Protein 1L3K (pdb70)

CATH classification: 3.30.70.330 (+1 more: 3.30.70.330)

B-factor: mean 21.98, std 14.13, range [9.03, 133.21]

Solvent-accessible surface area: 9346 Å² total; per-residue (Å²): 208,74,85,96,75,58,11,48,0,59,0,5,43,5,19,130,138,0,50,55,122,33,0,77,76,29,0,78,118,63,18,84,9,81,75,10,53,6,53,80,45,116,130,91,148,157,7,120,8,50,0,57,0,4,0,28,52,36,138,33,0,40,38,0,1,112,31,66,113,4,131,1,60,61,141,94,9,87,4,46,21,20,132,122,98,20,100,68,0,22,0,0,32,0,134,88,106,0,56,78,102,52,0,82,81,58,0,88,143,30,24,135,16,103,77,27,77,38,43,67,58,224,76,77,48,133,50,138,12,35,0,40,0,30,0,51,33,20,3,4,0,14,38,0,36,47,88,180,158,6,85,3,56,72,32,118,12,88,24,130,89,9,203

InterPro domains:
  IPR000504 RNA recognition motif domain [PF00076] (16-82)
  IPR000504 RNA recognition motif domain [PF00076] (107-166)
  IPR000504 RNA recognition motif domain [PS50102] (14-97)
  IPR000504 RNA recognition motif domain [PS50102] (105-184)
  IPR000504 RNA recognition motif domain [SM00360] (15-87)
  IPR000504 RNA recognition motif domain [SM00360] (106-178)
  IPR012677 Nucleotide-binding alpha-beta plait domain superfamily [G3DSA:3.30.70.330] (1-91)
  IPR012677 Nucleotide-binding alpha-beta plait domain superfamily [G3DSA:3.30.70.330] (100-180)
  IPR021662 Heterogeneous nuclear ribonucleoprotein A1/A2, C-terminal [PF11627] (307-344)
  IPR034516 hnRNP A1/3, RNA recognition motif 2 [cd12582] (105-184)
  IPR034845 hnRNP A1, RNA recognition motif 1 [cd12761] (12-92)
  IPR035979 RNA-binding domain superfamily [SSF54928] (10-114)
  IPR035979 RNA-binding domain superfamily [SSF54928] (100-212)

Structure (mmCIF, N/CA/C/O backbone):
data_1L3K
#
_entry.id   1L3K
#
_cell.length_a   37.710
_cell.length_b   43.450
_cell.length_c   55.060
_cell.angle_alpha   90.00
_cell.angle_beta   93.70
_cell.angle_gamma   90.00
#
_symmetry.space_group_name_H-M   'P 1 21 1'
#
loop_
_entity.id
_entity.type
_entity.pdbx_description
1 polymer 'HETEROGENEOUS NUCLEAR RIBONUCLEOPROTEIN A1'
2 water water
#
loop_
_atom_site.group_PDB
_atom_site.id
_atom_site.type_symbol
_atom_site.label_atom_id
_atom_site.label_alt_id
_atom_site.label_comp_id
_atom_site.label_asym_id
_atom_site.label_entity_id
_atom_site.label_seq_id
_atom_site.pdbx_PDB_ins_code
_atom_site.Cartn_x
_atom_site.Cartn_y
_atom_site.Cartn_z
_atom_site.occupancy
_atom_site.B_iso_or_equiv
_atom_site.auth_seq_id
_atom_site.auth_comp_id
_atom_site.auth_asym_id
_atom_site.auth_atom_id
_atom_site.pdbx_PDB_model_num
ATOM 1 N N . LYS A 1 8 ? -1.889 -4.138 -7.837 1.00 67.74 8 LYS A N 1
ATOM 2 C CA . LYS A 1 8 ? -3.044 -3.660 -7.089 1.00 37.90 8 LYS A CA 1
ATOM 3 C C . LYS A 1 8 ? -3.196 -4.430 -5.786 1.00 31.79 8 LYS A C 1
ATOM 4 O O . LYS A 1 8 ? -3.187 -5.655 -5.710 1.00 33.23 8 LYS A O 1
ATOM 10 N N . GLU A 1 9 ? -3.334 -3.662 -4.706 1.00 22.98 9 GLU A N 1
ATOM 11 C CA . GLU A 1 9 ? -3.567 -4.320 -3.422 1.00 17.02 9 GLU A CA 1
ATOM 12 C C . GLU A 1 9 ? -4.824 -5.174 -3.493 1.00 16.08 9 GLU A C 1
ATOM 13 O O . GLU A 1 9 ? -5.769 -4.784 -4.164 1.00 16.45 9 GLU A O 1
ATOM 19 N N . PRO A 1 10 ? -4.838 -6.321 -2.834 1.00 15.72 10 PRO A N 1
ATOM 20 C CA . PRO A 1 10 ? -6.049 -7.141 -2.764 1.00 15.58 10 PRO A CA 1
ATOM 21 C C . PRO A 1 10 ? -7.250 -6.304 -2.345 1.00 14.27 10 PRO A C 1
ATOM 22 O O . PRO A 1 10 ? -7.212 -5.495 -1.428 1.00 13.71 10 PRO A O 1
ATOM 26 N N . GLU A 1 11 ? -8.349 -6.499 -3.046 1.00 15.06 11 GLU A N 1
ATOM 27 C CA . GLU A 1 11 ? -9.562 -5.747 -2.776 1.00 14.21 11 GLU A CA 1
ATOM 28 C C . GLU A 1 11 ? -10.035 -5.819 -1.337 1.00 12.12 11 GLU A C 1
ATOM 29 O O . GLU A 1 11 ? -10.545 -4.830 -0.818 1.00 12.50 11 GLU A O 1
ATOM 35 N N . GLN A 1 12 ? -9.881 -6.975 -0.688 1.00 12.34 12 GLN A N 1
ATOM 36 C CA . GLN A 1 12 ? -10.326 -7.035 0.708 1.00 13.52 12 GLN A CA 1
ATOM 37 C C . GLN A 1 12 ? -9.694 -6.032 1.619 1.00 12.08 12 GLN A C 1
ATOM 38 O O . GLN A 1 12 ? -10.291 -5.596 2.611 1.00 15.67 12 GLN A O 1
ATOM 44 N N . LEU A 1 13 ? -8.453 -5.693 1.251 1.00 11.15 13 LEU A N 1
ATOM 45 C CA . LEU A 1 13 ? -7.686 -4.767 2.056 1.00 10.75 13 LEU A CA 1
ATOM 46 C C . LEU A 1 13 ? -8.043 -3.331 1.725 1.00 10.57 13 LEU A C 1
ATOM 47 O O . LEU A 1 13 ? -7.530 -2.419 2.365 1.00 11.59 13 LEU A O 1
ATOM 52 N N . ARG A 1 14 ? -8.913 -3.153 0.735 1.00 10.47 14 ARG A N 1
ATOM 53 C CA . ARG A 1 14 ? -9.299 -1.826 0.289 1.00 10.23 14 ARG A CA 1
ATOM 54 C C . ARG A 1 14 ? -10.741 -1.482 0.650 1.00 10.69 14 ARG A C 1
ATOM 55 O O . ARG A 1 14 ? -11.231 -0.429 0.265 1.00 11.53 14 ARG A O 1
ATOM 63 N N . LYS A 1 15 ? -11.384 -2.363 1.387 1.00 11.35 15 LYS A N 1
ATOM 64 C CA . LYS A 1 15 ? -12.793 -2.241 1.717 1.00 10.54 15 LYS A CA 1
ATOM 65 C C . LYS A 1 15 ? -12.958 -1.762 3.149 1.00 12.71 15 LYS A C 1
ATOM 66 O O . LYS A 1 15 ? -12.242 -2.185 4.048 1.00 17.70 15 LYS A O 1
ATOM 72 N N . LEU A 1 16 ? -13.894 -0.839 3.322 1.00 10.43 16 LEU A N 1
ATOM 73 C CA . LEU A 1 16 ? -14.358 -0.481 4.643 1.00 10.87 16 LEU A CA 1
ATOM 74 C C . LEU A 1 16 ? -15.824 -0.859 4.789 1.00 10.37 16 LEU A C 1
ATOM 75 O O . LEU A 1 16 ? -16.630 -0.534 3.924 1.00 11.77 16 LEU A O 1
ATOM 80 N N . PHE A 1 17 ? -16.101 -1.536 5.883 1.00 10.88 17 PHE A N 1
ATOM 81 C CA . PHE A 1 17 ? -17.463 -1.719 6.337 1.00 10.58 17 PHE A CA 1
ATOM 82 C C . PHE A 1 17 ? -17.853 -0.478 7.096 1.00 11.18 17 PHE A C 1
ATOM 83 O O . PHE A 1 17 ? -17.104 -0.055 7.967 1.00 15.15 17 PHE A O 1
ATOM 119 N N . ILE A 1 18 ? -18.997 0.067 6.758 1.00 10.78 18 ILE A N 1
ATOM 120 C CA . ILE A 1 18 ? -19.471 1.278 7.394 1.00 10.73 18 ILE A CA 1
ATOM 121 C C . ILE A 1 18 ? -20.747 0.944 8.148 1.00 11.17 18 ILE A C 1
ATOM 122 O O . ILE A 1 18 ? -21.794 0.725 7.556 1.00 12.96 18 ILE A O 1
ATOM 127 N N . GLY A 1 19 ? -20.623 0.854 9.457 1.00 11.73 19 GLY A N 1
ATOM 128 C CA . GLY A 1 19 ? -21.761 0.598 10.307 1.00 12.13 19 GLY A CA 1
ATOM 129 C C . GLY A 1 19 ? -22.375 1.880 10.808 1.00 11.27 19 GLY A C 1
ATOM 130 O O . GLY A 1 19 ? -21.808 2.952 10.762 1.00 11.36 19 GLY A O 1
ATOM 131 N N . GLY A 1 20 ? -23.596 1.754 11.317 1.00 11.70 20 GLY A N 1
ATOM 132 C CA . GLY A 1 20 ? -24.233 2.834 12.026 1.00 13.74 20 GLY A CA 1
ATOM 133 C C . GLY A 1 20 ? -24.772 3.873 11.065 1.00 11.25 20 GLY A C 1
ATOM 134 O O . GLY A 1 20 ? -24.969 5.026 11.424 1.00 14.96 20 GLY A O 1
ATOM 135 N N . LEU A 1 21 ? -25.024 3.471 9.821 1.00 11.65 21 LEU A N 1
ATOM 136 C CA . LEU A 1 21 ? -25.546 4.424 8.865 1.00 11.79 21 LEU A CA 1
ATOM 137 C C . LEU A 1 21 ? -26.923 4.945 9.264 1.00 12.76 21 LEU A C 1
ATOM 138 O O . LEU A 1 21 ? -27.749 4.233 9.804 1.00 13.94 21 LEU A O 1
ATOM 143 N N . SER A 1 22 ? -27.095 6.212 8.892 1.00 12.10 22 SER A N 1
ATOM 144 C CA . SER A 1 22 ? -28.436 6.697 8.703 1.00 12.90 22 SER A CA 1
ATOM 145 C C . SER A 1 22 ? -29.228 5.829 7.706 1.00 12.74 22 SER A C 1
ATOM 146 O O . SER A 1 22 ? -28.678 5.442 6.685 1.00 13.15 22 SER A O 1
ATOM 149 N N . PHE A 1 23 ? -30.496 5.536 7.951 1.00 14.69 23 PHE A N 1
ATOM 150 C CA . PHE A 1 23 ? -31.308 4.710 7.073 1.00 14.11 23 PHE A CA 1
ATOM 151 C C . PHE A 1 23 ? -31.616 5.456 5.782 1.00 14.39 23 PHE A C 1
ATOM 152 O O . PHE A 1 23 ? -31.989 4.893 4.774 1.00 17.49 23 PHE A O 1
ATOM 160 N N . GLU A 1 24 ? -31.465 6.747 5.742 1.00 16.46 24 GLU A N 1
ATOM 161 C CA . GLU A 1 24 ? -31.556 7.725 4.696 1.00 16.18 24 GLU A CA 1
ATOM 162 C C . GLU A 1 24 ? -30.307 7.661 3.816 1.00 14.95 24 GLU A C 1
ATOM 163 O O . GLU A 1 24 ? -30.379 8.089 2.657 1.00 15.77 24 GLU A O 1
ATOM 174 N N . THR A 1 25 ? -29.201 7.116 4.317 1.00 13.97 25 THR A N 1
ATOM 175 C CA . THR A 1 25 ? -28.026 7.028 3.452 1.00 11.68 25 THR A CA 1
ATOM 176 C C . THR A 1 25 ? -28.303 6.051 2.330 1.00 11.51 25 THR A C 1
ATOM 177 O O . THR A 1 25 ? -28.818 4.966 2.495 1.00 13.21 25 THR A O 1
ATOM 181 N N . THR A 1 26 ? -28.017 6.378 1.118 1.00 14.02 26 THR A N 1
ATOM 182 C CA . THR A 1 26 ? -27.982 5.739 -0.155 1.00 12.28 26 THR A CA 1
ATOM 183 C C . THR A 1 26 ? -26.576 5.479 -0.677 1.00 12.23 26 THR A C 1
ATOM 184 O O . THR A 1 26 ? -25.582 6.011 -0.191 1.00 11.70 26 THR A O 1
ATOM 188 N N . ASP A 1 27 ? -26.506 4.619 -1.685 1.00 11.86 27 ASP A N 1
ATOM 189 C CA . ASP A 1 27 ? -25.232 4.359 -2.328 1.00 12.02 27 ASP A CA 1
ATOM 190 C C . ASP A 1 27 ? -24.598 5.677 -2.764 1.00 10.98 27 ASP A C 1
ATOM 191 O O . ASP A 1 27 ? -23.413 5.891 -2.601 1.00 12.67 27 ASP A O 1
ATOM 196 N N . GLU A 1 28 ? -25.453 6.546 -3.299 1.00 12.03 28 GLU A N 1
ATOM 197 C CA . GLU A 1 28 ? -24.937 7.806 -3.821 1.00 12.80 28 GLU A CA 1
ATOM 198 C C . GLU A 1 28 ? -24.437 8.721 -2.715 1.00 11.74 28 GLU A C 1
ATOM 199 O O . GLU A 1 28 ? -23.404 9.373 -2.861 1.00 12.15 28 GLU A O 1
ATOM 205 N N . SER A 1 29 ? -25.151 8.808 -1.596 1.00 11.42 29 SER A N 1
ATOM 206 C CA . SER A 1 29 ? -24.670 9.757 -0.594 1.00 12.30 29 SER A CA 1
ATOM 207 C C . SER A 1 29 ? -23.508 9.170 0.182 1.00 10.82 29 SER A C 1
ATOM 208 O O . SER A 1 29 ? -22.623 9.913 0.604 1.00 11.34 29 SER A O 1
ATOM 211 N N . LEU A 1 30 ? -23.494 7.855 0.360 1.00 10.74 30 LEU A N 1
ATOM 212 C CA . LEU A 1 30 ? -22.328 7.223 0.972 1.00 11.13 30 LEU A CA 1
ATOM 213 C C . LEU A 1 30 ? -21.106 7.438 0.110 1.00 9.87 30 LEU A C 1
ATOM 214 O O . LEU A 1 30 ? -20.005 7.723 0.567 1.00 10.63 30 LEU A O 1
ATOM 219 N N . ARG A 1 31 ? -21.292 7.320 -1.202 1.00 10.51 31 ARG A N 1
ATOM 220 C CA . ARG A 1 31 ? -20.200 7.515 -2.139 1.00 11.28 31 ARG A CA 1
ATOM 221 C C . ARG A 1 31 ? -19.718 8.947 -2.130 1.00 11.72 31 ARG A C 1
ATOM 222 O O . ARG A 1 31 ? -18.519 9.217 -2.078 1.00 12.21 31 ARG A O 1
ATOM 230 N N . SER A 1 32 ? -20.665 9.884 -2.191 1.00 12.39 32 SER A N 1
ATOM 231 C CA . SER A 1 32 ? -20.238 11.284 -2.236 1.00 12.40 32 SER A CA 1
ATOM 232 C C . SER A 1 32 ? -19.442 11.615 -0.994 1.00 14.08 32 SER A C 1
ATOM 233 O O . SER A 1 32 ? -18.459 12.335 -0.988 1.00 15.56 32 SER A O 1
ATOM 236 N N . HIS A 1 33 ? -19.872 11.049 0.130 1.00 12.20 33 HIS A N 1
ATOM 237 C CA . HIS A 1 33 ? -19.109 11.296 1.334 1.00 12.17 33 HIS A CA 1
ATOM 238 C C . HIS A 1 33 ? -17.703 10.732 1.257 1.00 10.90 33 HIS A C 1
ATOM 239 O O . HIS A 1 33 ? -16.718 11.443 1.425 1.00 12.34 33 HIS A O 1
ATOM 246 N N . PHE A 1 34 ? -17.621 9.431 0.989 1.00 10.76 34 PHE A N 1
ATOM 247 C CA . PHE A 1 34 ? -16.325 8.786 1.142 1.00 10.79 34 PHE A CA 1
ATOM 248 C C . PHE A 1 34 ? -15.410 9.050 -0.025 1.00 9.80 34 PHE A C 1
ATOM 249 O O . PHE A 1 34 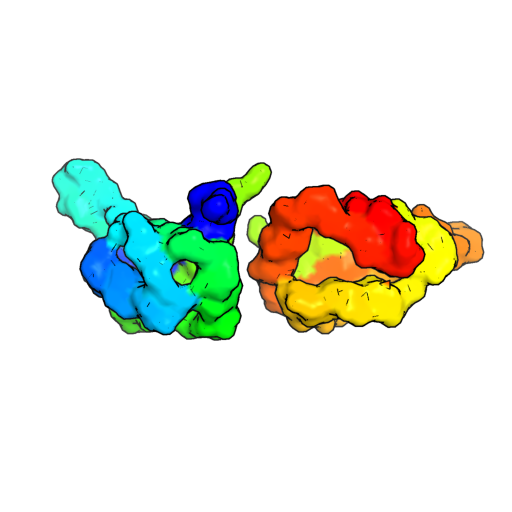? -14.197 8.872 0.089 1.00 11.74 34 PHE A O 1
ATOM 257 N N . GLU A 1 35 ? -15.902 9.557 -1.151 1.00 11.14 35 GLU A N 1
ATOM 258 C CA . GLU A 1 35 ? -15.002 9.969 -2.213 1.00 11.02 35 GLU A CA 1
ATOM 259 C C . GLU A 1 35 ? -14.154 11.157 -1.815 1.00 11.33 35 GLU A C 1
ATOM 260 O O . GLU A 1 35 ? -13.222 11.477 -2.531 1.00 14.13 35 GLU A O 1
ATOM 266 N N . GLN A 1 36 ? -14.441 11.798 -0.685 1.00 11.75 36 GLN A N 1
ATOM 267 C CA . GLN A 1 36 ? -13.518 12.843 -0.267 1.00 12.90 36 GLN A CA 1
ATOM 268 C C . GLN A 1 36 ? -12.126 12.299 0.029 1.00 12.64 36 GLN A 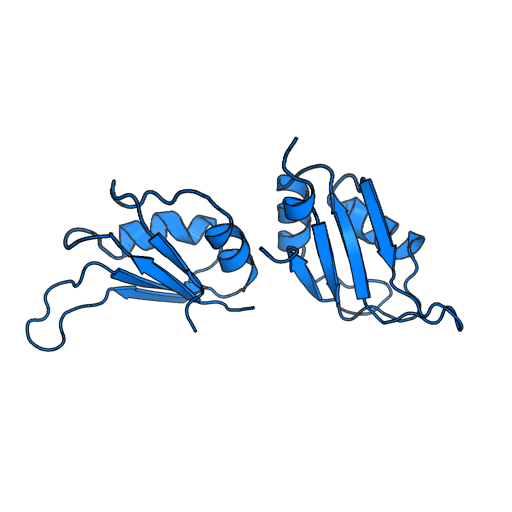C 1
ATOM 269 O O . GLN A 1 36 ? -11.182 13.077 -0.021 1.00 15.84 36 GLN A O 1
ATOM 280 N N . TRP A 1 37 ? -11.995 11.007 0.332 1.00 11.81 37 TRP A N 1
ATOM 281 C CA . TRP A 1 37 ? -10.690 10.492 0.742 1.00 11.88 37 TRP A CA 1
ATOM 282 C C . TRP A 1 37 ? -10.110 9.544 -0.278 1.00 11.95 37 TRP A C 1
ATOM 283 O O . TRP A 1 37 ? -9.075 8.941 -0.003 1.00 13.01 37 TRP A O 1
ATOM 294 N N . GLY A 1 38 ? -10.742 9.413 -1.439 1.00 12.74 38 GLY A N 1
ATOM 295 C CA . GLY A 1 38 ? -10.122 8.570 -2.448 1.00 13.71 38 GLY A CA 1
ATOM 296 C C . GLY A 1 38 ? -11.144 8.152 -3.486 1.00 11.78 38 GLY A C 1
ATOM 297 O O . GLY A 1 38 ? -12.340 8.410 -3.375 1.00 13.53 38 GLY A O 1
ATOM 298 N N . THR A 1 39 ? -10.608 7.504 -4.499 1.00 11.88 39 THR A N 1
ATOM 299 C CA . THR A 1 39 ? -11.403 6.897 -5.554 1.00 11.90 39 THR A CA 1
ATOM 300 C C . THR A 1 39 ? -12.111 5.674 -5.014 1.00 11.24 39 THR A C 1
ATOM 301 O O . THR A 1 39 ? -11.466 4.788 -4.451 1.00 12.85 39 THR A O 1
ATOM 305 N N . LEU A 1 40 ? -13.429 5.664 -5.170 1.00 11.97 40 LEU A N 1
ATOM 306 C CA . LEU A 1 40 ? -14.200 4.504 -4.766 1.00 12.18 40 LEU A CA 1
ATOM 307 C C . LEU A 1 40 ? -14.551 3.639 -5.959 1.00 12.43 40 LEU A C 1
ATOM 308 O O . LEU A 1 40 ? -15.249 4.099 -6.856 1.00 16.93 40 LEU A O 1
ATOM 313 N N . THR A 1 41 ? -14.082 2.408 -5.898 1.00 12.27 41 THR A N 1
ATOM 314 C CA . THR A 1 41 ? -14.402 1.470 -6.954 1.00 13.71 41 THR A CA 1
ATOM 315 C C . THR A 1 41 ? -15.713 0.768 -6.670 1.00 15.52 41 THR A C 1
ATOM 316 O O . THR A 1 41 ? -16.273 0.188 -7.588 1.00 20.33 41 THR A O 1
ATOM 320 N N . ASP A 1 42 ? -16.197 0.833 -5.436 1.00 14.39 42 ASP A N 1
ATOM 321 C CA . ASP A 1 42 ? -17.503 0.258 -5.126 1.00 12.43 42 ASP A CA 1
ATOM 322 C C . ASP A 1 42 ? -18.025 0.981 -3.894 1.00 11.60 42 ASP A C 1
ATOM 323 O O . ASP A 1 42 ? -17.272 1.481 -3.079 1.00 11.99 42 ASP A O 1
ATOM 328 N N . CYS A 1 43 ? -19.338 1.000 -3.781 1.00 12.37 43 CYS A N 1
ATOM 329 C CA . CYS A 1 43 ? -19.978 1.684 -2.679 1.00 11.88 43 CYS A CA 1
ATOM 330 C C . CYS A 1 43 ? -21.431 1.243 -2.604 1.00 12.91 43 CYS A C 1
ATOM 331 O O . CYS A 1 43 ? -22.177 1.539 -3.516 1.00 18.48 43 CYS A O 1
ATOM 334 N N . VAL A 1 44 ? -21.779 0.549 -1.538 1.00 10.83 44 VAL A N 1
ATOM 335 C CA . VAL A 1 44 ? -23.076 -0.090 -1.443 1.00 12.44 44 VAL A CA 1
ATOM 336 C C . VAL A 1 44 ? -23.640 0.111 -0.039 1.00 10.53 44 VAL A C 1
ATOM 337 O O . VAL A 1 44 ? -22.953 -0.141 0.934 1.00 12.09 44 VAL A O 1
ATOM 353 N N . VAL A 1 45 ? -24.886 0.530 0.016 1.00 10.37 45 VAL A N 1
ATOM 354 C CA . VAL A 1 45 ? -25.685 0.454 1.225 1.00 9.69 45 VAL A CA 1
ATOM 355 C C . VAL A 1 45 ? -26.455 -0.839 1.227 1.00 10.38 45 VAL A C 1
ATOM 356 O O . VAL A 1 45 ? -27.149 -1.166 0.268 1.00 11.90 45 VAL A O 1
ATOM 360 N N . MET A 1 46 ? -26.340 -1.603 2.292 1.00 10.27 46 MET A N 1
ATOM 361 C CA . MET A 1 46 ? -27.093 -2.844 2.389 1.00 9.93 46 MET A CA 1
ATOM 362 C C . MET A 1 46 ? -28.544 -2.559 2.714 1.00 9.92 46 MET A C 1
ATOM 363 O O . MET A 1 46 ? -28.846 -1.782 3.607 1.00 11.14 46 MET A O 1
ATOM 368 N N . ARG A 1 47 ? -29.403 -3.185 1.932 1.00 11.36 47 ARG A N 1
ATOM 369 C CA . ARG A 1 47 ? -30.819 -2.997 2.108 1.00 11.81 47 ARG A CA 1
ATOM 370 C C . ARG A 1 47 ? -31.530 -4.332 2.195 1.00 12.01 47 ARG A C 1
ATOM 371 O O . ARG A 1 47 ? -31.057 -5.356 1.746 1.00 13.25 47 ARG A O 1
ATOM 379 N N . ASP A 1 48 ? -32.723 -4.254 2.768 1.00 12.18 48 ASP A N 1
ATOM 380 C CA . ASP A 1 48 ? -33.563 -5.431 2.769 1.00 10.83 48 ASP A CA 1
ATOM 381 C C . ASP A 1 48 ? -33.967 -5.816 1.346 1.00 11.50 48 ASP A C 1
ATOM 382 O O . ASP A 1 48 ? -34.321 -4.919 0.583 1.00 12.53 48 ASP A O 1
ATOM 387 N N . PRO A 1 49 ? -33.914 -7.091 1.010 1.00 13.10 49 PRO A N 1
ATOM 388 C CA . PRO A 1 49 ? -34.227 -7.486 -0.368 1.00 14.14 49 PRO A CA 1
ATOM 389 C C . PRO A 1 49 ? -35.667 -7.214 -0.764 1.00 14.19 49 PRO A C 1
ATOM 390 O O . PRO A 1 49 ? -35.928 -7.068 -1.957 1.00 17.14 49 PRO A O 1
ATOM 394 N N . ASN A 1 50 ? -36.568 -7.161 0.205 1.00 12.68 50 ASN A N 1
ATOM 395 C CA . ASN A 1 50 ? -37.980 -7.011 -0.102 1.00 13.35 50 ASN A CA 1
ATOM 396 C C . ASN A 1 50 ? -38.470 -5.592 0.130 1.00 11.76 50 ASN A C 1
ATOM 397 O O . ASN A 1 50 ? -39.179 -5.038 -0.693 1.00 15.67 50 ASN A O 1
ATOM 402 N N . THR A 1 51 ? -38.103 -5.001 1.258 1.00 11.24 51 THR A N 1
ATOM 403 C CA . THR A 1 51 ? -38.648 -3.680 1.570 1.00 11.54 51 THR A CA 1
ATOM 404 C C . THR A 1 51 ? -37.802 -2.552 1.001 1.00 11.67 51 THR A C 1
ATOM 405 O O . THR A 1 51 ? -38.284 -1.425 0.937 1.00 13.40 51 THR A O 1
ATOM 409 N N . LYS A 1 52 ? -36.561 -2.851 0.660 1.00 11.69 52 LYS A N 1
ATOM 410 C CA . LYS A 1 52 ? -35.545 -1.899 0.245 1.00 11.50 52 LYS A CA 1
ATOM 411 C C . LYS A 1 52 ? -35.165 -0.886 1.303 1.00 11.20 52 LYS A C 1
ATOM 412 O O . LYS A 1 52 ? -34.364 0.013 1.120 1.00 13.51 52 LYS A O 1
ATOM 418 N N . ARG A 1 53 ? -35.688 -0.910 2.486 1.00 13.73 53 ARG A N 1
ATOM 419 C CA . ARG A 1 53 ? -35.257 -0.302 3.704 1.00 11.15 53 ARG A CA 1
ATOM 420 C C . ARG A 1 53 ? -33.804 -0.679 4.050 1.00 10.82 53 ARG A C 1
ATOM 421 O O . ARG A 1 53 ? -33.389 -1.831 4.112 1.00 11.47 53 ARG A O 1
ATOM 429 N N . SER A 1 54 ? -33.035 0.360 4.282 1.00 10.60 54 SER A N 1
ATOM 430 C CA . SER A 1 54 ? -31.647 0.254 4.710 1.00 11.28 54 SER A CA 1
ATOM 431 C C . SER A 1 54 ? -31.488 -0.701 5.881 1.00 11.07 54 SER A C 1
ATOM 432 O O . SER A 1 54 ? -32.299 -0.650 6.793 1.00 11.87 54 SER A O 1
ATOM 435 N N . ARG A 1 55 ? -30.433 -1.501 5.840 1.00 11.18 55 ARG A N 1
ATOM 436 C CA . ARG A 1 55 ? -30.024 -2.285 6.990 1.00 11.79 55 ARG A CA 1
ATOM 437 C C . ARG A 1 55 ? -29.056 -1.598 7.908 1.00 10.09 55 ARG A C 1
ATOM 438 O O . ARG A 1 55 ? -28.580 -2.079 8.911 1.00 11.65 55 ARG A O 1
ATOM 446 N N . GLY A 1 56 ? -28.691 -0.394 7.621 1.00 11.03 56 GLY A N 1
ATOM 447 C CA . GLY A 1 56 ? -27.963 0.523 8.463 1.00 11.13 56 GLY A CA 1
ATOM 448 C C . GLY A 1 56 ? -26.471 0.319 8.358 1.00 10.40 56 GLY A C 1
ATOM 449 O O . GLY A 1 56 ? -25.744 0.793 9.205 1.00 11.31 56 GLY A O 1
ATOM 450 N N . PHE A 1 57 ? -26.028 -0.388 7.327 1.00 10.10 57 PHE A N 1
ATOM 451 C CA . PHE A 1 57 ? -24.592 -0.493 7.108 1.00 9.03 57 PHE A CA 1
ATOM 452 C C . PHE A 1 57 ? -24.363 -0.666 5.626 1.00 9.54 57 PHE A C 1
ATOM 453 O O . PHE A 1 57 ? -25.270 -0.958 4.862 1.00 9.97 57 PHE A O 1
ATOM 461 N N . GLY A 1 58 ? -23.116 -0.482 5.237 1.00 10.50 58 GLY A N 1
ATOM 462 C CA . GLY A 1 58 ? -22.735 -0.615 3.860 1.00 12.24 58 GLY A CA 1
ATOM 463 C C . GLY A 1 58 ? -21.240 -0.831 3.803 1.00 9.48 58 GLY A C 1
ATOM 464 O O . GLY A 1 58 ? -20.569 -1.061 4.802 1.00 10.68 58 GLY A O 1
ATOM 465 N N . PHE A 1 59 ? -20.712 -0.756 2.585 1.00 9.86 59 PHE A N 1
ATOM 466 C CA . PHE A 1 59 ? -19.286 -0.873 2.416 1.00 9.69 59 PHE A CA 1
ATOM 467 C C . PHE A 1 59 ? -18.868 0.050 1.286 1.00 10.01 59 PHE A C 1
ATOM 468 O O . PHE A 1 59 ? -19.605 0.330 0.360 1.00 11.79 59 PHE A O 1
ATOM 504 N N . VAL A 1 60 ? -17.632 0.473 1.413 1.00 9.82 60 VAL A N 1
ATOM 505 C CA . VAL A 1 60 ? -17.005 1.222 0.348 1.00 10.28 60 VAL A CA 1
ATOM 506 C C . VAL A 1 60 ? -15.670 0.552 0.054 1.00 10.23 60 VAL A C 1
ATOM 507 O O . VAL A 1 60 ? -15.039 -0.005 0.960 1.00 12.59 60 VAL A O 1
ATOM 511 N N . THR A 1 61 ? -15.288 0.605 -1.200 1.00 10.44 61 THR A N 1
ATOM 512 C CA . THR A 1 61 ? -14.006 0.033 -1.591 1.00 10.56 61 THR A CA 1
ATOM 513 C C . THR A 1 61 ? -13.220 1.114 -2.302 1.00 10.72 61 THR A C 1
ATOM 514 O O . THR A 1 61 ? -13.696 1.677 -3.285 1.00 11.57 61 THR A O 1
ATOM 518 N N . TYR A 1 62 ? -12.043 1.380 -1.765 1.00 10.65 62 TYR A N 1
ATOM 519 C CA . TYR A 1 62 ? -11.158 2.353 -2.361 1.00 10.57 62 TYR A CA 1
ATOM 520 C C . TYR A 1 62 ? -10.223 1.689 -3.364 1.00 10.85 62 TYR A C 1
ATOM 521 O O . TYR A 1 62 ? -10.034 0.481 -3.377 1.00 11.35 62 TYR A O 1
ATOM 530 N N . ALA A 1 63 ? -9.627 2.536 -4.205 1.00 11.75 63 ALA A N 1
ATOM 531 C CA . ALA A 1 63 ? -8.684 2.038 -5.197 1.00 12.17 63 ALA A CA 1
ATOM 532 C C . ALA A 1 63 ? -7.364 1.615 -4.583 1.00 12.04 63 ALA A C 1
ATOM 533 O O . ALA A 1 63 ? -6.668 0.772 -5.135 1.00 13.65 63 ALA A O 1
ATOM 535 N N . THR A 1 64 ? -6.995 2.212 -3.455 1.00 11.23 64 THR A N 1
ATOM 536 C CA . THR A 1 64 ? -5.744 1.885 -2.792 1.00 11.24 64 THR A CA 1
ATOM 537 C C . THR A 1 64 ? -5.894 1.829 -1.276 1.00 10.98 64 THR A C 1
ATOM 538 O O . THR A 1 64 ? -6.791 2.402 -0.680 1.00 11.36 64 THR A O 1
ATOM 542 N N . VAL A 1 65 ? -4.966 1.130 -0.633 1.00 11.55 65 VAL A N 1
ATOM 543 C CA . VAL A 1 65 ? -4.938 1.069 0.819 1.00 11.41 65 VAL A CA 1
ATOM 544 C C . VAL A 1 65 ? -4.632 2.426 1.423 1.00 10.23 65 VAL A C 1
ATOM 545 O O . VAL A 1 65 ? -5.153 2.769 2.473 1.00 11.21 65 VAL A O 1
ATOM 549 N N . GLU A 1 66 ? -3.798 3.220 0.745 1.00 10.89 66 GLU A N 1
ATOM 550 C CA . GLU A 1 66 ? -3.534 4.551 1.284 1.00 11.57 66 GLU A CA 1
ATOM 551 C C . GLU A 1 66 ? -4.816 5.360 1.372 1.00 11.26 66 GLU A C 1
ATOM 552 O O . GLU A 1 66 ? -4.972 6.182 2.268 1.00 11.48 66 GLU A O 1
ATOM 558 N N . GLU A 1 67 ? -5.746 5.132 0.442 1.00 10.97 67 GLU A N 1
ATOM 559 C CA . GLU A 1 67 ? -7.019 5.833 0.557 1.00 11.03 67 GLU A CA 1
ATOM 560 C C . GLU A 1 67 ? -7.843 5.337 1.730 1.00 10.36 67 GLU A C 1
ATOM 561 O O . GLU A 1 67 ? -8.470 6.131 2.420 1.00 11.03 67 GLU A O 1
ATOM 567 N N . VAL A 1 68 ? -7.832 4.021 1.956 1.00 9.79 68 VAL A N 1
ATOM 568 C CA . VAL A 1 68 ? -8.471 3.519 3.159 1.00 9.37 68 VAL A CA 1
ATOM 569 C C . VAL A 1 68 ? -7.894 4.219 4.384 1.00 9.85 68 VAL A C 1
ATOM 570 O O . VAL A 1 68 ? -8.620 4.648 5.272 1.00 10.42 68 VAL A O 1
ATOM 574 N N . ASP A 1 69 ? -6.577 4.329 4.415 1.00 10.46 69 ASP A N 1
ATOM 575 C CA . ASP A 1 69 ? -5.922 4.951 5.557 1.00 10.73 69 ASP A CA 1
ATOM 576 C C . ASP A 1 69 ? -6.390 6.389 5.710 1.00 10.87 69 ASP A C 1
ATOM 577 O O . ASP A 1 69 ? -6.637 6.860 6.800 1.00 11.82 69 ASP A O 1
ATOM 582 N N . ALA A 1 70 ? -6.484 7.097 4.594 1.00 10.92 70 ALA A N 1
ATOM 583 C CA . ALA A 1 70 ? -6.928 8.487 4.622 1.00 10.78 70 ALA A CA 1
ATOM 584 C C . ALA A 1 70 ? -8.333 8.576 5.197 1.00 11.45 70 ALA A C 1
ATOM 585 O O . ALA A 1 70 ? -8.641 9.404 6.052 1.00 12.12 70 ALA A O 1
ATOM 587 N N . ALA A 1 71 ? -9.208 7.704 4.717 1.00 10.66 71 ALA A N 1
ATOM 588 C CA . ALA A 1 71 ? -10.568 7.691 5.221 1.00 10.42 71 ALA A CA 1
ATOM 589 C C . ALA A 1 71 ? -10.578 7.382 6.708 1.00 10.26 71 ALA A C 1
ATOM 590 O O . ALA A 1 71 ? -11.274 8.032 7.477 1.00 11.35 71 ALA A O 1
ATOM 592 N N . MET A 1 72 ? -9.794 6.379 7.134 1.00 10.43 72 MET A N 1
ATOM 593 C CA . MET A 1 72 ? -9.814 6.082 8.560 1.00 10.52 72 MET A CA 1
ATOM 594 C C . MET A 1 72 ? -9.243 7.227 9.366 1.00 11.08 72 MET A C 1
ATOM 595 O O . MET A 1 72 ? -9.709 7.508 10.461 1.00 12.05 72 MET A O 1
ATOM 600 N N . ASN A 1 73 ? -8.250 7.916 8.829 1.00 11.98 73 ASN A N 1
ATOM 601 C CA . ASN A 1 73 ? -7.665 9.013 9.583 1.00 13.43 73 ASN A CA 1
ATOM 602 C C . ASN A 1 73 ? -8.616 10.193 9.663 1.00 13.65 73 ASN A C 1
ATOM 603 O O . ASN A 1 73 ? -8.469 11.038 10.540 1.00 17.11 73 ASN A O 1
ATOM 608 N N . ALA A 1 74 ? -9.599 10.237 8.778 1.00 13.01 74 ALA A N 1
ATOM 609 C CA . ALA A 1 74 ? -10.579 11.312 8.779 1.00 12.91 74 ALA A CA 1
ATOM 610 C C . ALA A 1 74 ? -11.778 11.017 9.658 1.00 12.45 74 ALA A C 1
ATOM 611 O O . ALA A 1 74 ? -12.723 11.800 9.718 1.00 13.68 74 ALA A O 1
ATOM 613 N N . ARG A 1 75 ? -11.792 9.879 10.344 1.00 11.89 75 ARG A N 1
ATOM 614 C CA . ARG A 1 75 ? -12.789 9.696 11.387 1.00 11.56 75 ARG A CA 1
ATOM 615 C C . ARG A 1 75 ? -12.665 10.796 12.431 1.00 12.12 75 ARG A C 1
ATOM 616 O O . ARG A 1 75 ? -11.575 11.320 12.666 1.00 15.37 75 ARG A O 1
ATOM 624 N N . PRO A 1 76 ? -13.751 11.106 13.118 1.00 12.62 76 PRO A N 1
ATOM 625 C CA . PRO A 1 76 ? -15.080 10.559 12.907 1.00 12.72 76 PRO A CA 1
ATOM 626 C C . PRO A 1 76 ? -15.754 11.104 11.653 1.00 11.88 76 PRO A C 1
ATOM 627 O O . PRO A 1 76 ? -15.642 12.256 11.287 1.00 15.19 76 PRO A O 1
ATOM 631 N N . HIS A 1 77 ? -16.488 10.191 11.035 1.00 11.61 77 HIS A N 1
ATOM 632 C CA . HIS A 1 77 ? -17.259 10.491 9.849 1.00 11.33 77 HIS A CA 1
ATOM 633 C C . HIS A 1 77 ? -18.741 10.622 10.185 1.00 11.21 77 HIS A C 1
ATOM 634 O O . HIS A 1 77 ? -19.328 9.677 10.684 1.00 13.02 77 HIS A O 1
ATOM 641 N N . LYS A 1 78 ? -19.257 11.796 9.882 1.00 11.99 78 LYS A N 1
ATOM 642 C CA . LYS A 1 78 ? -20.670 12.086 10.005 1.00 12.35 78 LYS A CA 1
ATOM 643 C C . LYS A 1 78 ? -21.255 12.079 8.600 1.00 13.03 78 LYS A C 1
ATOM 644 O O . LYS A 1 78 ? -20.963 12.925 7.772 1.00 14.44 78 LYS A O 1
ATOM 654 N N . VAL A 1 79 ? -22.049 11.049 8.368 1.00 11.24 79 VAL A N 1
ATOM 655 C CA . VAL A 1 79 ? -22.589 10.814 7.043 1.00 11.82 79 VAL A CA 1
ATOM 656 C C . VAL A 1 79 ? -24.097 10.986 7.123 1.00 11.50 79 VAL A C 1
ATOM 657 O O . VAL A 1 79 ? -24.746 10.295 7.900 1.00 12.82 79 VAL A O 1
ATOM 661 N N . ASP A 1 80 ? -24.619 11.937 6.368 1.00 13.16 80 ASP A N 1
ATOM 662 C CA . ASP A 1 80 ? -26.064 12.164 6.387 1.00 14.59 80 ASP A CA 1
ATOM 663 C C . ASP A 1 80 ? -26.542 12.423 7.808 1.00 15.09 80 ASP A C 1
ATOM 664 O O . ASP A 1 80 ? -27.619 11.995 8.214 1.00 18.15 80 ASP A O 1
ATOM 669 N N . GLY A 1 81 ? -25.704 13.122 8.573 1.00 14.82 81 GLY A N 1
ATOM 670 C CA . GLY A 1 81 ? -26.119 13.582 9.874 1.00 16.20 81 GLY A CA 1
ATOM 671 C C . GLY A 1 81 ? -25.802 12.662 11.035 1.00 16.10 81 GLY A C 1
ATOM 672 O O . GLY A 1 81 ? -26.087 13.018 12.183 1.00 20.06 81 GLY A O 1
ATOM 673 N N . ARG A 1 82 ? -25.244 11.494 10.754 1.00 14.98 82 ARG A N 1
ATOM 674 C CA . ARG A 1 82 ? -25.020 10.473 11.768 1.00 15.42 82 ARG A CA 1
ATOM 675 C C . ARG A 1 82 ? -23.566 10.053 11.758 1.00 12.90 82 ARG A C 1
ATOM 676 O O . ARG A 1 82 ? -22.985 9.847 10.694 1.00 13.14 82 ARG A O 1
ATOM 684 N N . VAL A 1 83 ? -22.984 9.935 12.944 1.00 12.71 83 VAL A N 1
ATOM 685 C CA . VAL A 1 83 ? -21.624 9.399 13.014 1.00 12.96 83 VAL A CA 1
ATOM 686 C C . VAL A 1 83 ? -21.672 7.899 12.769 1.00 11.68 83 VAL A C 1
ATOM 687 O O . VAL A 1 83 ? -22.381 7.149 13.425 1.00 15.50 83 VAL A O 1
ATOM 691 N N . VAL A 1 84 ? -20.876 7.496 11.794 1.00 10.87 84 VAL A N 1
ATOM 692 C CA . VAL A 1 84 ? -20.862 6.103 11.365 1.00 10.46 84 VAL A CA 1
ATOM 693 C C . VAL A 1 84 ? -19.600 5.444 11.895 1.00 11.05 84 VAL A C 1
ATOM 694 O O . VAL A 1 84 ? -18.755 6.109 12.479 1.00 12.71 84 VAL A O 1
ATOM 698 N N . GLU A 1 85 ? -19.495 4.148 11.676 1.00 11.17 85 GLU A N 1
ATOM 699 C CA . GLU A 1 85 ? -18.422 3.347 12.230 1.00 11.31 85 GLU A CA 1
ATOM 700 C C . GLU A 1 85 ? -17.724 2.562 11.129 1.00 11.36 85 GLU A C 1
ATOM 701 O O . GLU A 1 85 ? -18.123 1.445 10.829 1.00 12.00 85 GLU A O 1
ATOM 707 N N . PRO A 1 86 ? -16.703 3.147 10.515 1.00 11.42 86 PRO A N 1
ATOM 708 C CA . PRO A 1 86 ? -15.913 2.438 9.500 1.00 11.95 86 PRO A CA 1
ATOM 709 C C . PRO A 1 86 ? -14.922 1.486 10.146 1.00 11.00 86 PRO A C 1
ATOM 710 O O . PRO A 1 86 ? -14.267 1.806 11.130 1.00 13.57 86 PRO A O 1
ATOM 714 N N . LYS A 1 87 ? -14.831 0.303 9.557 1.00 10.69 87 LYS A N 1
ATOM 715 C CA . LYS A 1 87 ? -13.845 -0.677 9.979 1.00 11.47 87 LYS A CA 1
ATOM 716 C C . LYS A 1 87 ? -13.328 -1.368 8.725 1.00 10.59 87 LYS A C 1
ATOM 717 O O . LYS A 1 87 ? -14.084 -1.618 7.804 1.00 11.20 87 LYS A O 1
ATOM 723 N N . ARG A 1 88 ? -12.044 -1.684 8.746 1.00 10.67 88 ARG A N 1
ATOM 724 C CA . ARG A 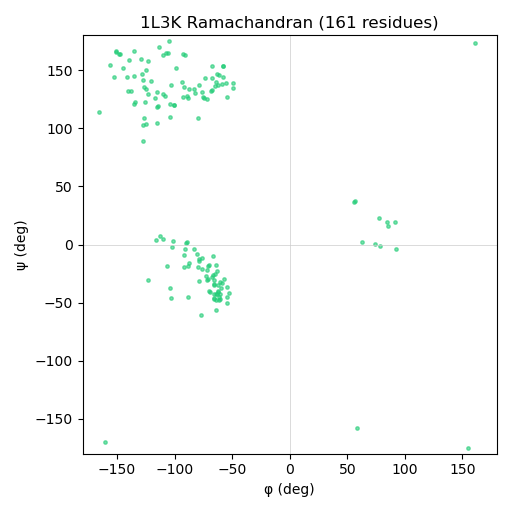1 88 ? -11.536 -2.503 7.652 1.00 10.70 88 ARG A CA 1
ATOM 725 C C . ARG A 1 88 ? -12.247 -3.844 7.649 1.00 13.00 88 ARG A C 1
ATOM 726 O O . ARG A 1 88 ? -12.594 -4.389 8.689 1.00 14.29 88 ARG A O 1
ATOM 734 N N . ALA A 1 89 ? -12.448 -4.370 6.446 1.00 20.82 89 ALA A N 1
ATOM 735 C CA . ALA A 1 89 ? -13.050 -5.681 6.261 1.00 23.56 89 ALA A CA 1
ATOM 736 C C . ALA A 1 89 ? -12.242 -6.747 6.977 1.00 26.13 89 ALA A C 1
ATOM 737 O O . ALA A 1 89 ? -11.040 -6.590 7.181 1.00 32.80 89 ALA A O 1
ATOM 739 N N . VAL A 1 90 ? -12.895 -7.837 7.357 1.00 27.19 90 VAL A N 1
ATOM 740 C CA . VAL A 1 90 ? -12.256 -8.832 8.210 1.00 38.12 90 VAL A CA 1
ATOM 741 C C . VAL A 1 90 ? -11.129 -9.554 7.478 1.00 32.31 90 VAL A C 1
ATOM 742 O O . VAL A 1 90 ? -11.133 -9.668 6.254 1.00 32.82 90 VAL A O 1
ATOM 746 N N . SER A 1 91 ? -10.175 -10.042 8.265 1.00 42.50 91 SER A N 1
ATOM 747 C CA . SER A 1 91 ? -9.118 -10.916 7.784 1.00 48.47 91 SER A CA 1
ATOM 748 C C . SER A 1 91 ? -9.106 -12.228 8.565 1.00 37.81 91 SER A C 1
ATOM 749 O O . SER A 1 91 ? -8.324 -13.129 8.254 1.00 63.39 91 SER A O 1
ATOM 752 N N . THR A 1 103 ? -12.858 -6.610 17.068 1.00 24.35 103 THR A N 1
ATOM 753 C CA . THR A 1 103 ? -12.425 -5.216 17.161 1.00 21.64 103 THR A CA 1
ATOM 754 C C . THR A 1 103 ? -11.820 -4.897 18.525 1.00 19.92 103 THR A C 1
ATOM 755 O O . THR A 1 103 ? -12.510 -4.726 19.530 1.00 25.34 103 THR A O 1
ATOM 759 N N . VAL A 1 104 ? -10.493 -4.833 18.526 1.00 16.51 104 VAL A N 1
ATOM 760 C CA . VAL A 1 104 ? -9.738 -4.652 19.758 1.00 15.06 104 VAL A CA 1
ATOM 761 C C . VAL A 1 104 ? -8.644 -3.608 19.556 1.00 14.31 104 VAL A C 1
ATOM 762 O O . VAL A 1 104 ? -8.310 -3.221 18.438 1.00 14.73 104 VAL A O 1
ATOM 766 N N . LYS A 1 105 ? -8.097 -3.175 20.676 1.00 14.08 105 LYS A N 1
ATOM 767 C CA . LYS A 1 105 ? -7.155 -2.067 20.702 1.00 14.29 105 LYS A CA 1
ATOM 768 C C . LYS A 1 105 ? -5.778 -2.549 21.175 1.00 14.23 105 LYS A C 1
ATOM 769 O O . LYS A 1 105 ? -4.870 -1.756 21.339 1.00 15.09 105 LYS A O 1
ATOM 775 N N . LYS A 1 106 ? -5.640 -3.850 21.393 1.00 14.42 106 LYS A N 1
ATOM 776 C CA . LYS A 1 106 ? -4.442 -4.399 21.996 1.00 15.29 106 LYS A CA 1
ATOM 777 C C . LYS A 1 106 ? -3.877 -5.520 21.138 1.00 15.25 106 LYS A C 1
ATOM 778 O O . LYS A 1 106 ? -4.642 -6.295 20.565 1.00 15.09 106 LYS A O 1
ATOM 784 N N . ILE A 1 107 ? -2.546 -5.539 21.084 1.00 14.04 107 ILE A N 1
ATOM 785 C CA . ILE A 1 107 ? -1.842 -6.598 20.383 1.00 13.78 107 ILE A CA 1
ATOM 786 C C . ILE A 1 107 ? -0.832 -7.273 21.308 1.00 13.55 107 ILE A C 1
ATOM 787 O O . ILE A 1 107 ? -0.277 -6.666 22.215 1.00 15.36 107 ILE A O 1
ATOM 792 N N . PHE A 1 108 ? -0.642 -8.537 20.984 1.00 15.65 108 PHE A N 1
ATOM 793 C CA . PHE A 1 108 ? 0.466 -9.368 21.386 1.00 16.49 108 PHE A CA 1
ATOM 794 C C . PHE A 1 108 ? 1.597 -9.195 20.373 1.00 14.67 108 PHE A C 1
ATOM 795 O O . PHE A 1 108 ? 1.338 -9.265 19.177 1.00 14.65 108 PHE A O 1
ATOM 803 N N . VAL A 1 109 ? 2.795 -9.024 20.890 1.00 15.27 109 VAL A N 1
ATOM 804 C CA . VAL A 1 109 ? 3.984 -8.929 20.065 1.00 14.22 109 VAL A CA 1
ATOM 805 C C . VAL A 1 109 ? 4.979 -9.958 20.588 1.00 15.81 109 VAL A C 1
ATOM 806 O O . VAL A 1 109 ? 5.509 -9.732 21.677 1.00 18.06 109 VAL A O 1
ATOM 810 N N . GLY A 1 110 ? 5.186 -11.023 19.825 1.00 17.52 110 GLY A N 1
ATOM 811 C CA . GLY A 1 110 ? 6.084 -12.079 20.250 1.00 19.85 110 GLY A CA 1
ATOM 812 C C . GLY A 1 110 ? 7.345 -12.108 19.412 1.00 19.01 110 GLY A C 1
ATOM 813 O O . GLY A 1 110 ? 7.410 -11.535 18.329 1.00 18.20 110 GLY A O 1
ATOM 814 N N . GLY A 1 111 ? 8.342 -12.793 19.962 1.00 20.47 111 GLY A N 1
ATOM 815 C CA . GLY A 1 111 ? 9.610 -12.979 19.304 1.00 20.95 111 GLY A CA 1
ATOM 816 C C . GLY A 1 111 ? 10.586 -11.844 19.496 1.00 20.51 111 GLY A C 1
ATOM 817 O O . GLY A 1 111 ? 11.540 -11.726 18.729 1.00 22.09 111 GLY A O 1
ATOM 818 N N . ILE A 1 112 ? 10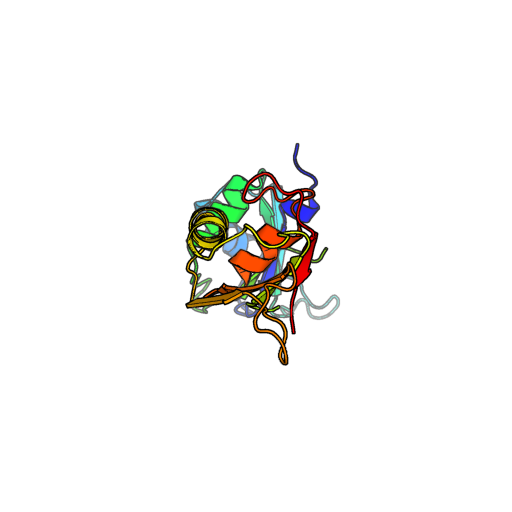.383 -11.006 20.508 1.00 20.10 112 ILE A N 1
ATOM 819 C CA . ILE A 1 112 ? 11.228 -9.832 20.671 1.00 21.15 112 ILE A CA 1
ATOM 820 C C . ILE A 1 112 ? 12.433 -10.125 21.558 1.00 21.60 112 ILE A C 1
ATOM 821 O O . ILE A 1 112 ? 13.270 -9.247 21.740 1.00 26.19 112 ILE A O 1
ATOM 826 N N . LYS A 1 113 ? 12.497 -11.333 22.103 1.00 27.27 113 LYS A N 1
ATOM 827 C CA . LYS A 1 113 ? 13.652 -11.806 22.868 1.00 33.63 113 LYS A CA 1
ATOM 828 C C . LYS A 1 113 ? 13.927 -10.899 24.055 1.00 34.98 113 LYS A C 1
ATOM 829 O O . LYS A 1 113 ? 13.008 -10.204 24.507 1.00 34.31 113 LYS A O 1
ATOM 835 N N . GLU A 1 114 ? 15.138 -10.881 24.602 1.00 33.63 114 GLU A N 1
ATOM 836 C CA . GLU A 1 114 ? 15.371 -10.146 25.847 1.00 37.35 114 GLU A CA 1
ATOM 837 C C . GLU A 1 114 ? 16.051 -8.809 25.614 1.00 40.62 114 GLU A C 1
ATOM 838 O O . GLU A 1 114 ? 16.291 -8.007 26.523 1.00 46.25 114 GLU A O 1
ATOM 844 N N . ASP A 1 115 ? 16.398 -8.480 24.368 1.00 35.11 115 ASP A N 1
ATOM 845 C CA . ASP A 1 115 ? 17.063 -7.180 24.207 1.00 35.04 115 ASP A CA 1
ATOM 846 C C . ASP A 1 115 ? 16.102 -6.128 23.678 1.00 33.21 115 ASP A C 1
ATOM 847 O O . ASP A 1 115 ? 16.503 -4.990 23.426 1.00 41.51 115 ASP A O 1
ATOM 852 N N . THR A 1 116 ? 14.829 -6.470 23.498 1.00 29.19 116 THR A N 1
ATOM 853 C CA . THR A 1 116 ? 13.888 -5.462 23.013 1.00 27.27 116 THR A CA 1
ATOM 854 C C . THR A 1 116 ? 13.252 -4.702 24.176 1.00 25.52 116 THR A C 1
ATOM 855 O O . THR A 1 116 ? 12.715 -5.286 25.115 1.00 30.24 116 THR A O 1
ATOM 859 N N . GLU A 1 117 ? 13.323 -3.389 24.106 1.00 25.24 117 GLU A N 1
ATOM 860 C CA . GLU A 1 117 ? 12.978 -2.382 25.061 1.00 23.92 117 GLU A CA 1
ATOM 861 C C . GLU A 1 117 ? 11.794 -1.566 24.553 1.00 25.19 117 GLU A C 1
ATOM 862 O O . GLU A 1 117 ? 11.362 -1.674 23.408 1.00 24.95 117 GLU A O 1
ATOM 868 N N . GLU A 1 118 ? 11.277 -0.758 25.475 1.00 29.46 118 GLU A N 1
ATOM 869 C CA . GLU A 1 118 ? 10.023 -0.087 25.183 1.00 26.47 118 GLU A CA 1
ATOM 870 C C . GLU A 1 118 ? 10.177 0.832 23.980 1.00 25.61 118 GLU A C 1
ATOM 871 O O . GLU A 1 118 ? 9.240 0.982 23.203 1.00 25.28 118 GLU A O 1
ATOM 877 N N . HIS A 1 119 ? 11.350 1.448 23.832 1.00 28.02 119 HIS A N 1
ATOM 878 C CA . HIS A 1 119 ? 11.485 2.475 22.796 1.00 25.32 119 HIS A CA 1
ATOM 879 C C . HIS A 1 119 ? 11.507 1.851 21.408 1.00 23.81 119 HIS A C 1
ATOM 880 O O . HIS A 1 119 ? 11.065 2.448 20.422 1.00 22.77 119 HIS A O 1
ATOM 887 N N . HIS A 1 120 ? 12.016 0.625 21.327 1.00 25.06 120 HIS A N 1
ATOM 888 C CA . HIS A 1 120 ? 11.946 -0.103 20.069 1.00 19.70 120 HIS A CA 1
ATOM 889 C C . HIS A 1 120 ? 10.499 -0.341 19.646 1.00 18.88 120 HIS A C 1
ATOM 890 O O . HIS A 1 120 ? 10.150 -0.110 18.478 1.00 19.24 120 HIS A O 1
ATOM 897 N N . LEU A 1 121 ? 9.695 -0.811 20.599 1.00 18.22 121 LEU A N 1
ATOM 898 C CA . LEU A 1 121 ? 8.289 -1.088 20.337 1.00 16.23 121 LEU A CA 1
ATOM 899 C C . LEU A 1 121 ? 7.555 0.213 20.038 1.00 15.26 121 LEU A C 1
ATOM 900 O O . LEU A 1 121 ? 6.735 0.293 19.137 1.00 15.20 121 LEU A O 1
ATOM 905 N N . ARG A 1 122 ? 7.854 1.248 20.817 1.00 16.54 122 ARG A N 1
ATOM 906 C CA . ARG A 1 122 ? 7.141 2.506 20.641 1.00 15.77 122 ARG A CA 1
ATOM 907 C C . ARG A 1 122 ? 7.440 3.134 19.291 1.00 14.79 122 ARG A C 1
ATOM 908 O O . ARG A 1 122 ? 6.568 3.588 18.572 1.00 16.04 122 ARG A O 1
ATOM 916 N N . ASP A 1 123 ? 8.729 3.165 18.940 1.00 16.70 123 ASP A N 1
ATOM 917 C CA . ASP A 1 123 ? 9.114 3.902 17.750 1.00 19.39 123 ASP A CA 1
ATOM 918 C C . ASP A 1 123 ? 8.544 3.257 16.494 1.00 18.80 123 ASP A C 1
ATOM 919 O O . ASP A 1 123 ? 8.260 3.927 15.511 1.00 19.49 123 ASP A O 1
ATOM 924 N N . TYR A 1 124 ? 8.400 1.937 16.562 1.00 17.18 124 TYR A N 1
ATOM 925 C CA . TYR A 1 124 ? 7.786 1.189 15.485 1.00 17.22 124 TYR A CA 1
ATOM 926 C C . TYR A 1 124 ? 6.275 1.344 15.495 1.00 15.46 124 TYR A C 1
ATOM 927 O O . TYR A 1 124 ? 5.623 1.823 14.568 1.00 17.32 124 TYR A O 1
ATOM 936 N N . PHE A 1 125 ? 5.662 0.920 16.596 1.00 13.44 125 PHE A N 1
ATOM 937 C CA . PHE A 1 125 ? 4.210 0.837 16.595 1.00 12.39 125 PHE A CA 1
ATOM 938 C C . PHE A 1 125 ? 3.524 2.192 16.636 1.00 12.36 125 PHE A C 1
ATOM 939 O O . PHE A 1 125 ? 2.377 2.288 16.214 1.00 13.47 125 PHE A O 1
ATOM 947 N N . GLU A 1 126 ? 4.175 3.245 17.101 1.00 13.12 126 GLU A N 1
ATOM 948 C CA . GLU A 1 126 ? 3.490 4.531 17.157 1.00 14.34 126 GLU A CA 1
ATOM 949 C C . GLU A 1 126 ? 3.125 5.045 15.773 1.00 12.42 126 GLU A C 1
ATOM 950 O O . GLU A 1 126 ? 2.292 5.946 15.620 1.00 14.49 126 GLU A O 1
ATOM 956 N N . GLN A 1 127 ? 3.755 4.495 14.742 1.00 12.22 127 GLN A N 1
ATOM 957 C CA . GLN A 1 127 ? 3.442 4.868 13.376 1.00 12.51 127 GLN A CA 1
ATOM 958 C C . GLN A 1 127 ? 2.157 4.263 12.858 1.00 12.75 127 GLN A C 1
ATOM 959 O O . GLN A 1 127 ? 1.678 4.649 11.802 1.00 15.93 127 GLN A O 1
ATOM 965 N N . TYR A 1 128 ? 1.650 3.312 13.635 1.00 12.07 128 TYR A N 1
ATOM 966 C CA . TYR A 1 128 ? 0.338 2.753 13.338 1.00 12.32 128 TYR A CA 1
ATOM 967 C C . TYR A 1 128 ? -0.782 3.484 14.059 1.00 13.12 128 TYR A C 1
ATOM 968 O O . TYR A 1 128 ? -1.932 3.360 13.664 1.00 15.01 128 TYR A O 1
ATOM 977 N N . GLY A 1 129 ? -0.446 4.202 15.110 1.00 14.88 129 GLY A N 1
ATOM 978 C CA . GLY A 1 129 ? -1.386 5.071 15.783 1.00 17.40 129 GLY A CA 1
ATOM 979 C C . GLY A 1 129 ? -0.972 5.278 17.224 1.00 14.23 129 GLY A C 1
ATOM 980 O O . GLY A 1 129 ? 0.103 4.845 17.628 1.00 15.75 129 GLY A O 1
ATOM 981 N N . LYS A 1 130 ? -1.803 5.964 17.978 1.00 14.66 130 LYS A N 1
ATOM 982 C CA . LYS A 1 130 ? -1.405 6.483 19.276 1.00 14.07 130 LYS A CA 1
ATOM 983 C C . LYS A 1 130 ? -1.374 5.320 20.260 1.00 14.45 130 LYS A C 1
ATOM 984 O O . LYS A 1 130 ? -2.317 4.554 20.409 1.00 15.67 130 LYS A O 1
ATOM 990 N N . ILE A 1 131 ? -0.243 5.190 20.925 1.00 15.12 131 ILE A N 1
ATOM 991 C CA . ILE A 1 131 ? -0.056 4.139 21.911 1.00 13.67 131 ILE A CA 1
ATOM 992 C C . ILE A 1 131 ? -0.439 4.650 23.293 1.00 16.49 131 ILE A C 1
ATOM 993 O O . ILE A 1 131 ? -0.060 5.748 23.672 1.00 18.41 131 ILE A O 1
ATOM 998 N N . GLU A 1 132 ? -1.180 3.814 24.001 1.00 16.65 132 GLU A N 1
ATOM 999 C CA . GLU A 1 132 ? -1.498 4.145 25.388 1.00 18.40 132 GLU A CA 1
ATOM 1000 C C . GLU A 1 132 ? -0.679 3.336 26.365 1.00 18.15 132 GLU A C 1
ATOM 1001 O O . GLU A 1 132 ? -0.283 3.850 27.413 1.00 22.89 132 GLU A O 1
ATOM 1007 N N . VAL A 1 133 ? -0.419 2.067 26.078 1.00 16.41 133 VAL A N 1
ATOM 1008 C CA . VAL A 1 133 ? 0.297 1.204 27.005 1.00 17.46 133 VAL A CA 1
ATOM 1009 C C . VAL A 1 133 ? 1.257 0.298 26.244 1.00 18.59 133 VAL A C 1
ATOM 1010 O O . VAL A 1 133 ? 0.827 -0.327 25.291 1.00 18.40 133 VAL A O 1
ATOM 1014 N N . ILE A 1 134 ? 2.496 0.221 26.693 1.00 18.86 134 ILE A N 1
ATOM 1015 C CA . ILE A 1 134 ? 3.409 -0.838 26.284 1.00 16.43 134 ILE A CA 1
ATOM 1016 C C . ILE A 1 134 ? 3.774 -1.659 27.511 1.00 17.30 134 ILE A C 1
ATOM 1017 O O . ILE A 1 134 ? 4.201 -1.099 28.503 1.00 23.24 134 ILE A O 1
ATOM 1022 N N . GLU A 1 135 ? 3.561 -2.956 27.395 1.00 18.24 135 GLU A N 1
ATOM 1023 C CA . GLU A 1 135 ? 3.823 -3.844 28.523 1.00 20.69 135 GLU A CA 1
ATOM 1024 C C . GLU A 1 135 ? 4.773 -4.934 28.064 1.00 19.93 135 GLU A C 1
ATOM 1025 O O . GLU A 1 135 ? 4.397 -5.862 27.358 1.00 20.00 135 GLU A O 1
ATOM 1031 N N . ILE A 1 136 ? 6.027 -4.787 28.474 1.00 20.00 136 ILE A N 1
ATOM 1032 C CA . ILE A 1 136 ? 7.000 -5.821 28.124 1.00 19.98 136 ILE A CA 1
ATOM 1033 C C . ILE A 1 136 ? 6.959 -6.884 29.205 1.00 20.82 136 ILE A C 1
ATOM 1034 O O . ILE A 1 136 ? 7.068 -6.630 30.395 1.00 24.62 136 ILE A O 1
ATOM 1039 N N . MET A 1 137 ? 6.750 -8.127 28.765 1.00 19.29 137 MET A N 1
ATOM 1040 C CA . MET A 1 137 ? 6.455 -9.165 29.750 1.00 19.58 137 MET A CA 1
ATOM 1041 C C . MET A 1 137 ? 7.758 -9.672 30.340 1.00 20.34 137 MET A C 1
ATOM 1042 O O . MET A 1 137 ? 8.719 -9.941 29.630 1.00 21.01 137 MET A O 1
ATOM 1047 N N . THR A 1 138 ? 7.747 -9.769 31.662 1.00 21.49 138 THR A N 1
ATOM 1048 C CA . THR A 1 138 ? 8.907 -10.279 32.377 1.00 19.92 138 THR A CA 1
ATOM 1049 C C . THR A 1 138 ? 8.478 -11.473 33.214 1.00 18.58 138 THR A C 1
ATOM 1050 O O . THR A 1 138 ? 7.313 -11.649 33.563 1.00 20.18 138 THR A O 1
ATOM 1054 N N . ASP A 1 139 ? 9.482 -12.287 33.521 1.00 19.26 139 ASP A N 1
ATOM 1055 C CA . ASP A 1 139 ? 9.186 -13.482 34.302 1.00 16.82 139 ASP A CA 1
ATOM 1056 C C . ASP A 1 139 ? 8.784 -13.081 35.714 1.00 15.82 139 ASP A C 1
ATOM 1057 O O . ASP A 1 139 ? 9.439 -12.269 36.375 1.00 17.01 139 ASP A O 1
ATOM 1062 N N . ARG A 1 140 ? 7.679 -13.668 36.163 1.00 18.74 140 ARG A N 1
ATOM 1063 C CA . ARG A 1 140 ? 7.086 -13.350 37.454 1.00 18.29 140 ARG A CA 1
ATOM 1064 C C . ARG A 1 140 ? 8.054 -13.613 38.592 1.00 16.87 140 ARG A C 1
ATOM 1065 O O . ARG A 1 140 ? 8.031 -12.943 39.620 1.00 19.47 140 ARG A O 1
ATOM 1073 N N . GLY A 1 141 ? 8.889 -14.632 38.411 1.00 15.97 141 GLY A N 1
ATOM 1074 C CA . GLY A 1 141 ? 9.837 -15.053 39.415 1.00 16.00 141 GLY A CA 1
ATOM 1075 C C . GLY A 1 141 ? 11.169 -14.334 39.325 1.00 15.74 141 GLY A C 1
ATOM 1076 O O . GLY A 1 141 ? 11.679 -13.891 40.350 1.00 16.53 141 GLY A O 1
ATOM 1077 N N . SER A 1 142 ? 11.702 -14.210 38.109 1.00 16.48 142 SER A N 1
ATOM 1078 C CA . SER A 1 142 ? 13.095 -13.815 37.945 1.00 17.02 142 SER A CA 1
ATOM 1079 C C . SER A 1 142 ? 13.227 -12.384 37.452 1.00 17.48 142 SER A C 1
ATOM 1080 O O . SER A 1 142 ? 14.297 -11.786 37.570 1.00 18.68 142 SER A O 1
ATOM 1083 N N . GLY A 1 143 ? 12.164 -11.828 36.886 1.00 15.33 143 GLY A N 1
ATOM 1084 C CA . GLY A 1 143 ? 12.199 -10.502 36.309 1.00 18.53 143 GLY A CA 1
ATOM 1085 C C . GLY A 1 143 ? 12.831 -10.423 34.943 1.00 18.46 143 GLY A C 1
ATOM 1086 O O . GLY A 1 143 ? 12.887 -9.356 34.332 1.00 20.91 143 GLY A O 1
ATOM 1087 N N . LYS A 1 144 ? 13.321 -11.516 34.399 1.00 18.38 144 LYS A N 1
ATOM 1088 C CA . LYS A 1 144 ? 13.864 -11.599 33.054 1.00 20.78 144 LYS A CA 1
ATOM 1089 C C . LYS A 1 144 ? 12.781 -11.402 32.004 1.00 17.94 144 LYS A C 1
ATOM 1090 O O . LYS A 1 144 ? 11.642 -11.830 32.128 1.00 16.76 144 LYS A O 1
ATOM 1096 N N . LYS A 1 145 ? 13.185 -10.730 30.939 1.00 19.70 145 LYS A N 1
ATOM 1097 C CA . LYS A 1 145 ? 12.263 -10.501 29.828 1.00 21.07 145 LYS A CA 1
ATOM 1098 C C . LYS A 1 145 ? 11.849 -11.840 29.248 1.00 18.37 145 LYS A C 1
ATOM 1099 O O . LYS A 1 145 ? 12.657 -12.749 29.085 1.00 22.53 145 LYS A O 1
ATOM 1105 N N . ARG A 1 146 ? 10.559 -11.976 28.949 1.00 18.16 146 ARG A N 1
ATOM 1106 C CA . ARG A 1 146 ? 10.073 -13.232 28.411 1.00 17.79 146 ARG A CA 1
ATOM 1107 C C . ARG A 1 146 ? 10.072 -13.277 26.893 1.00 20.16 146 ARG A C 1
ATOM 1108 O O . ARG A 1 146 ? 9.835 -14.347 26.326 1.00 23.31 146 ARG A O 1
ATOM 1116 N N . GLY A 1 147 ? 10.326 -12.138 26.253 1.00 20.45 147 GLY A N 1
ATOM 1117 C CA . GLY A 1 147 ? 10.425 -12.143 24.798 1.00 20.95 147 GLY A CA 1
ATOM 1118 C C . GLY A 1 147 ? 9.098 -11.858 24.140 1.00 20.62 147 GLY A C 1
ATOM 1119 O O . GLY A 1 147 ? 8.908 -12.166 22.959 1.00 22.65 147 GLY A O 1
ATOM 1120 N N . PHE A 1 148 ? 8.165 -11.271 24.886 1.00 18.39 148 PHE A N 1
ATOM 1121 C CA . PHE A 1 148 ? 6.963 -10.763 24.234 1.00 19.20 148 PHE A CA 1
ATOM 1122 C C . PHE A 1 148 ? 6.423 -9.577 25.020 1.00 17.80 148 PHE A C 1
ATOM 1123 O O . PHE A 1 148 ? 6.813 -9.316 26.143 1.00 17.89 148 PHE A O 1
ATOM 1131 N N . ALA A 1 149 ? 5.507 -8.875 24.359 1.00 17.58 149 ALA A N 1
ATOM 1132 C CA . ALA A 1 149 ? 4.959 -7.644 24.901 1.00 17.45 149 ALA A CA 1
ATOM 1133 C C . ALA A 1 149 ? 3.516 -7.504 24.447 1.00 16.36 149 ALA A C 1
ATOM 1134 O O . ALA A 1 149 ? 3.077 -8.171 23.525 1.00 17.40 149 ALA A O 1
ATOM 1136 N N . PHE A 1 150 ? 2.812 -6.613 25.125 1.00 16.27 150 PHE A N 1
ATOM 1137 C CA . PHE A 1 150 ? 1.517 -6.167 24.640 1.00 16.35 150 PHE A CA 1
ATOM 1138 C C . PHE A 1 150 ? 1.561 -4.665 24.424 1.00 16.15 150 PHE A C 1
ATOM 1139 O O . PHE A 1 150 ? 2.129 -3.895 25.187 1.00 19.33 150 PHE A O 1
ATOM 1147 N N . VAL A 1 151 ? 0.920 -4.270 23.344 1.00 15.26 151 VAL A N 1
ATOM 1148 C CA . VAL A 1 151 ? 0.792 -2.852 23.067 1.00 13.02 151 VAL A CA 1
ATOM 1149 C C . VAL A 1 151 ? -0.694 -2.531 22.954 1.00 13.02 151 VAL A C 1
ATOM 1150 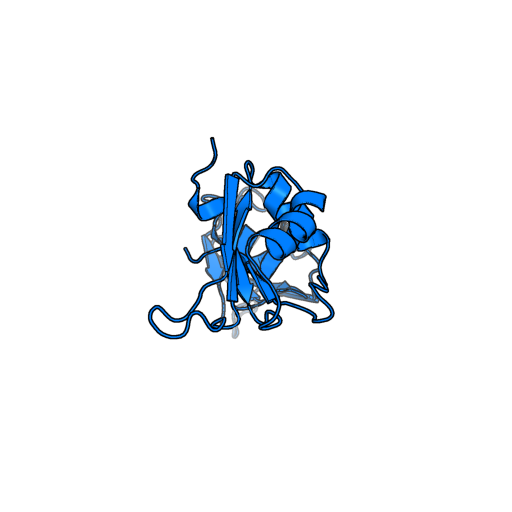O O . VAL A 1 151 ? -1.390 -3.229 22.221 1.00 13.55 151 VAL A O 1
ATOM 1154 N N . THR A 1 152 ? -1.097 -1.515 23.687 1.00 14.06 152 THR A N 1
ATOM 1155 C CA . THR A 1 152 ? -2.461 -1.022 23.638 1.00 13.53 152 THR A CA 1
ATOM 1156 C C . THR A 1 152 ? -2.497 0.345 22.975 1.00 12.60 152 THR A C 1
ATOM 1157 O O . THR A 1 152 ? -1.715 1.218 23.357 1.00 14.93 152 THR A O 1
ATOM 1161 N N . PHE A 1 153 ? -3.376 0.463 22.002 1.00 13.01 153 PHE A N 1
ATOM 1162 C CA . PHE A 1 153 ? -3.566 1.670 21.225 1.00 13.06 153 PHE A CA 1
ATOM 1163 C C . PHE A 1 153 ? -4.846 2.388 21.630 1.00 13.24 153 PHE A C 1
ATOM 1164 O O . PHE A 1 153 ? -5.700 1.802 22.279 1.00 14.46 153 PHE A O 1
ATOM 1172 N N . ASP A 1 154 ? -4.942 3.640 21.201 1.00 13.56 154 ASP A N 1
ATOM 1173 C CA . ASP A 1 154 ? -6.168 4.380 21.514 1.00 13.85 154 ASP A CA 1
ATOM 1174 C C . ASP A 1 154 ? -7.292 4.028 20.548 1.00 15.54 154 ASP A C 1
ATOM 1175 O O . ASP A 1 154 ? -8.425 4.458 20.737 1.00 20.95 154 ASP A O 1
ATOM 1180 N N . ASP A 1 155 ? -6.993 3.268 19.506 1.00 14.77 155 ASP A N 1
ATOM 1181 C CA . ASP A 1 155 ? -8.004 3.032 18.482 1.00 15.53 155 ASP A CA 1
ATOM 1182 C C . ASP A 1 155 ? -7.747 1.700 17.794 1.00 12.72 155 ASP A C 1
ATOM 1183 O O . ASP A 1 155 ? -6.612 1.280 17.583 1.00 14.59 155 ASP A O 1
ATOM 1188 N N . HIS A 1 156 ? -8.844 1.038 17.456 1.00 12.32 156 HIS A N 1
ATOM 1189 C CA . HIS A 1 156 ? -8.780 -0.296 16.893 1.00 12.46 156 HIS A CA 1
ATOM 1190 C C . HIS A 1 156 ? -8.147 -0.314 15.512 1.00 11.43 156 HIS A C 1
ATOM 1191 O O . HIS A 1 156 ? -7.628 -1.340 15.078 1.00 11.55 156 HIS A O 1
ATOM 1198 N N . ASP A 1 157 ? -8.222 0.799 14.786 1.00 11.69 157 ASP A N 1
ATOM 1199 C CA . ASP A 1 157 ? -7.724 0.704 13.415 1.00 11.26 157 ASP A CA 1
ATOM 1200 C C . ASP A 1 157 ? -6.215 0.497 13.410 1.00 10.70 157 ASP A C 1
ATOM 1201 O O . ASP A 1 157 ? -5.684 -0.082 12.478 1.00 11.56 157 ASP A O 1
ATOM 1206 N N . SER A 1 158 ? -5.530 0.980 14.435 1.00 11.17 158 SER A N 1
ATOM 1207 C CA . SER A 1 158 ? -4.104 0.722 14.569 1.00 11.12 158 SER A CA 1
ATOM 1208 C C . SER A 1 158 ? -3.838 -0.777 14.517 1.00 11.38 158 SER A C 1
ATOM 1209 O O . SER A 1 158 ? -2.995 -1.270 13.783 1.00 12.85 158 SER A O 1
ATOM 1212 N N . VAL A 1 159 ? -4.604 -1.484 15.344 1.00 11.14 159 VAL A N 1
ATOM 1213 C CA . VAL A 1 159 ? -4.481 -2.932 15.423 1.00 11.43 159 VAL A CA 1
ATOM 1214 C C . VAL A 1 159 ? -4.853 -3.588 14.110 1.00 11.39 159 VAL A C 1
ATOM 1215 O O . VAL A 1 159 ? -4.183 -4.504 13.627 1.00 12.06 159 VAL A O 1
ATOM 1219 N N . ASP A 1 160 ? -5.939 -3.104 13.500 1.00 11.67 160 ASP A N 1
ATOM 1220 C CA . ASP A 1 160 ? -6.344 -3.709 12.233 1.00 11.77 160 ASP A CA 1
ATOM 1221 C C . ASP A 1 160 ? -5.287 -3.539 11.157 1.00 11.82 160 ASP A C 1
ATOM 1222 O O . ASP A 1 160 ? -5.048 -4.473 10.395 1.00 16.15 160 ASP A O 1
ATOM 1227 N N . LYS A 1 161 ? -4.654 -2.369 11.101 1.00 10.82 161 LYS A N 1
ATOM 1228 C CA . LYS A 1 161 ? -3.559 -2.172 10.156 1.00 11.45 161 LYS A CA 1
ATOM 1229 C C . LYS A 1 161 ? -2.394 -3.101 10.456 1.00 11.50 161 LYS A C 1
ATOM 1230 O O . LYS A 1 161 ? -1.782 -3.684 9.583 1.00 13.66 161 LYS A O 1
ATOM 1236 N N . ILE A 1 162 ? -2.086 -3.222 11.738 1.00 11.25 162 ILE A N 1
ATOM 1237 C CA . ILE A 1 162 ? -0.941 -4.032 12.141 1.00 11.26 162 ILE A CA 1
ATOM 1238 C C . ILE A 1 162 ? -1.129 -5.492 11.787 1.00 12.09 162 ILE A C 1
ATOM 1239 O O . ILE A 1 162 ? -0.216 -6.098 11.228 1.00 13.07 162 ILE A O 1
ATOM 1244 N N . VAL A 1 163 ? -2.295 -6.063 12.111 1.00 12.30 163 VAL A N 1
ATOM 1245 C CA . VAL A 1 163 ? -2.340 -7.527 12.046 1.00 14.27 163 VAL A CA 1
ATOM 1246 C C . VAL A 1 163 ? -2.501 -8.028 10.624 1.00 14.02 163 VAL A C 1
ATOM 1247 O O . VAL A 1 163 ? -2.299 -9.217 10.390 1.00 17.92 163 VAL A O 1
ATOM 1251 N N . ILE A 1 164 ? -2.831 -7.151 9.688 1.00 12.55 164 ILE A N 1
ATOM 1252 C CA . ILE A 1 164 ? -2.920 -7.547 8.292 1.00 15.42 164 ILE A CA 1
ATOM 1253 C C . ILE A 1 164 ? -1.539 -7.606 7.649 1.00 13.59 164 ILE A C 1
ATOM 1254 O O . ILE A 1 164 ? -1.377 -8.245 6.609 1.00 16.93 164 ILE A O 1
ATOM 1259 N N . GLN A 1 165 ? -0.552 -6.949 8.249 1.00 12.43 165 GLN A N 1
ATOM 1260 C CA . GLN A 1 165 ? 0.805 -7.037 7.706 1.00 12.52 165 GLN A CA 1
ATOM 1261 C C . GLN A 1 165 ? 1.318 -8.460 7.804 1.00 12.32 165 GLN A C 1
ATOM 1262 O O . GLN A 1 165 ? 1.124 -9.152 8.802 1.00 16.05 165 GLN A O 1
ATOM 1268 N N . LYS A 1 166 ? 2.013 -8.900 6.766 1.00 11.58 166 LYS A N 1
ATOM 1269 C CA . LYS A 1 166 ? 2.648 -10.208 6.827 1.00 11.85 166 LYS A CA 1
ATOM 1270 C C . LYS A 1 166 ? 3.835 -10.246 7.780 1.00 11.95 166 LYS A C 1
ATOM 1271 O O . LYS A 1 166 ? 4.124 -11.310 8.308 1.0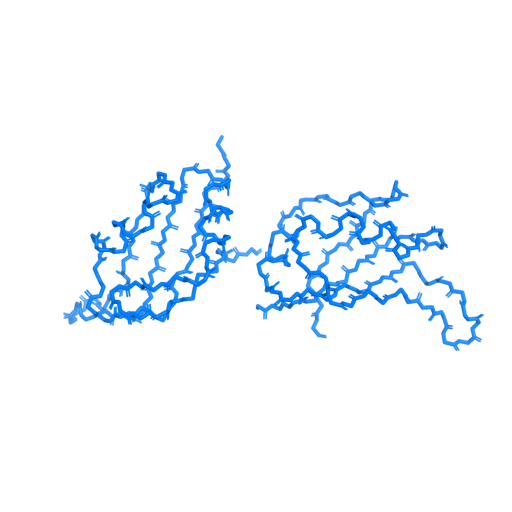0 13.88 166 LYS A O 1
ATOM 1277 N N . TYR A 1 167 ? 4.522 -9.121 7.945 1.00 11.16 167 TYR A N 1
ATOM 1278 C CA . TYR A 1 167 ? 5.763 -9.054 8.676 1.00 11.00 167 TYR A CA 1
ATOM 1279 C C . TYR A 1 167 ? 5.798 -7.847 9.609 1.00 10.90 167 TYR A C 1
ATOM 1280 O O . TYR A 1 167 ? 5.278 -6.798 9.239 1.00 12.47 167 TYR A O 1
ATOM 1289 N N . HIS A 1 168 ? 6.432 -8.036 10.741 1.00 11.25 168 HIS A N 1
ATOM 1290 C CA . HIS A 1 168 ? 6.786 -6.965 11.649 1.00 11.62 168 HIS A CA 1
ATOM 1291 C C . HIS A 1 168 ? 8.223 -7.193 12.080 1.00 11.82 168 HIS A C 1
ATOM 1292 O O . HIS A 1 168 ? 8.505 -8.254 12.618 1.00 14.94 168 HIS A O 1
ATOM 1299 N N . THR A 1 169 ? 9.031 -6.189 11.825 1.00 12.75 169 THR A N 1
ATOM 1300 C CA . THR A 1 169 ? 10.434 -6.217 12.212 1.00 14.42 169 THR A CA 1
ATOM 1301 C C . THR A 1 169 ? 10.668 -5.128 13.247 1.00 15.97 169 THR A C 1
ATOM 1302 O O . THR A 1 169 ? 10.442 -3.955 12.956 1.00 17.00 169 THR A O 1
ATOM 1306 N N . VAL A 1 170 ? 11.070 -5.577 14.423 1.00 17.72 170 VAL A N 1
ATOM 1307 C CA . VAL A 1 170 ? 11.263 -4.684 15.551 1.00 18.13 170 VAL A CA 1
ATOM 1308 C C . VAL A 1 170 ? 12.585 -5.050 16.222 1.00 19.45 170 VAL A C 1
ATOM 1309 O O . VAL A 1 170 ? 12.746 -6.191 16.656 1.00 20.30 170 VAL A O 1
ATOM 1313 N N . ASN A 1 171 ? 13.493 -4.091 16.281 1.00 23.13 171 ASN A N 1
ATOM 1314 C CA . ASN A 1 171 ? 14.769 -4.357 16.946 1.00 25.02 171 ASN A CA 1
ATOM 1315 C C . ASN A 1 171 ? 15.439 -5.559 16.283 1.00 25.85 171 ASN A C 1
ATOM 1316 O O . ASN A 1 171 ? 16.053 -6.401 16.929 1.00 30.75 171 ASN A O 1
ATOM 1321 N N . GLY A 1 172 ? 15.268 -5.612 14.964 1.00 29.84 172 GLY A N 1
ATOM 1322 C CA . GLY A 1 172 ? 15.881 -6.623 14.134 1.00 38.19 172 GLY A CA 1
ATOM 1323 C C . GLY A 1 172 ? 15.230 -7.980 14.261 1.00 30.92 172 GLY A C 1
ATOM 1324 O O . GLY A 1 172 ? 15.651 -8.942 13.611 1.00 34.17 172 GLY A O 1
ATOM 1325 N N . HIS A 1 173 ? 14.198 -8.090 15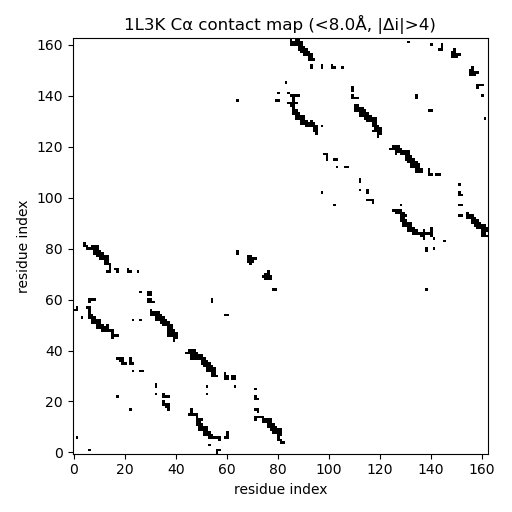.089 1.00 26.32 173 HIS A N 1
ATOM 1326 C CA . HIS A 1 173 ? 13.521 -9.363 15.273 1.00 23.38 173 HIS A CA 1
ATOM 1327 C C . HIS A 1 173 ? 12.330 -9.458 14.329 1.00 20.78 173 HIS A C 1
ATOM 1328 O O . HIS A 1 173 ? 11.628 -8.462 14.168 1.00 20.44 173 HIS A O 1
ATOM 1335 N N . ASN A 1 174 ? 12.129 -10.627 13.767 1.00 21.67 174 ASN A N 1
ATOM 1336 C CA . ASN A 1 174 ? 10.900 -10.973 13.062 1.00 19.26 174 ASN A CA 1
ATOM 1337 C C . ASN A 1 174 ? 9.841 -11.348 14.088 1.00 22.24 174 ASN A C 1
ATOM 1338 O O . ASN A 1 174 ? 9.931 -12.392 14.735 1.00 25.22 174 ASN A O 1
ATOM 1343 N N . CYS A 1 175 ? 8.860 -10.464 14.243 1.00 18.17 175 CYS A N 1
ATOM 1344 C CA . CYS A 1 175 ? 7.908 -10.621 15.333 1.00 16.19 175 CYS A CA 1
ATOM 1345 C C . CYS A 1 175 ? 6.615 -11.266 14.863 1.00 15.87 175 CYS A C 1
ATOM 1346 O O . CYS A 1 175 ? 6.193 -11.169 13.728 1.00 17.97 175 CYS A O 1
ATOM 1349 N N . GLU A 1 176 ? 5.997 -11.945 15.816 1.00 17.46 176 GLU A N 1
ATOM 1350 C CA . GLU A 1 176 ? 4.655 -12.476 15.646 1.00 18.49 176 GLU A CA 1
ATOM 1351 C C . GLU A 1 176 ? 3.692 -11.529 16.346 1.00 17.14 176 GLU A C 1
ATOM 1352 O O . GLU A 1 176 ? 3.821 -11.324 17.547 1.00 19.47 176 GLU A O 1
ATOM 1358 N N . VAL A 1 177 ? 2.765 -10.973 15.602 1.00 16.11 177 VAL A N 1
ATOM 1359 C CA . VAL A 1 177 ? 1.858 -9.990 16.172 1.00 14.64 177 VAL A CA 1
ATOM 1360 C C . VAL A 1 177 ? 0.432 -10.450 15.913 1.00 17.84 177 VAL A C 1
ATOM 1361 O O . VAL A 1 177 ? 0.106 -10.848 14.796 1.00 21.81 177 VAL A O 1
ATOM 1365 N N . ARG A 1 178 ? -0.395 -10.384 16.943 1.00 16.17 178 ARG A N 1
ATOM 1366 C CA . ARG A 1 178 ? -1.793 -10.761 16.793 1.00 17.99 178 ARG A CA 1
ATOM 1367 C C . ARG A 1 178 ? -2.624 -9.918 17.751 1.00 15.82 178 ARG A C 1
ATOM 1368 O O . ARG A 1 178 ? -2.088 -9.311 18.685 1.00 18.12 178 ARG A O 1
ATOM 1376 N N . LYS A 1 179 ? -3.917 -9.916 17.489 1.00 17.66 179 LYS A N 1
ATOM 1377 C CA . LYS A 1 179 ? -4.855 -9.274 18.403 1.00 18.34 179 LYS A CA 1
ATOM 1378 C C . LYS A 1 179 ? -4.741 -9.925 19.779 1.00 20.92 179 LYS A C 1
ATOM 1379 O O . LYS A 1 179 ? -4.618 -11.147 19.880 1.00 24.48 179 LYS A O 1
ATOM 1385 N N . ALA A 1 180 ? -4.766 -9.100 20.816 1.00 21.70 180 ALA A N 1
ATOM 1386 C CA . ALA A 1 180 ? -4.822 -9.522 22.200 1.00 24.13 180 ALA A CA 1
ATOM 1387 C C . ALA A 1 180 ? -6.193 -9.226 22.795 1.00 27.50 180 ALA A C 1
ATOM 1388 O O . ALA A 1 180 ? -6.685 -8.099 22.717 1.00 32.90 180 ALA A O 1
ATOM 1390 N N . LEU A 1 181 ? -6.828 -10.225 23.405 1.00 28.94 181 LEU A N 1
ATOM 1391 C CA . LEU A 1 181 ? -8.023 -9.874 24.173 1.00 36.85 181 LEU A CA 1
ATOM 1392 C C . LEU A 1 181 ? -8.014 -10.559 25.538 1.00 68.71 181 LEU A C 1
ATOM 1393 O O . LEU A 1 181 ? -7.182 -10.137 26.371 1.00 89.31 181 LEU A O 1
#

GO terms:
  GO:0042802 identical protein binding (F, IPI)
  GO:0005515 protein binding (F, IPI)
  GO:0005654 nucleoplasm (C, IDA)
  GO:1990904 ribonucleoprotein complex (C, IDA)
  GO:0005737 cytoplasm (C, IDA)
  GO:0003697 single-stranded DNA binding (F, IDA)
  GO:0005681 spliceosomal complex (C, IDA)
  GO:0051168 nuclear export (P, IDA)
  GO:0051170 import into nucleus (P, IDA)
  GO:0003727 single-stranded RNA binding (F, IC)
  GO:0000398 mRNA sp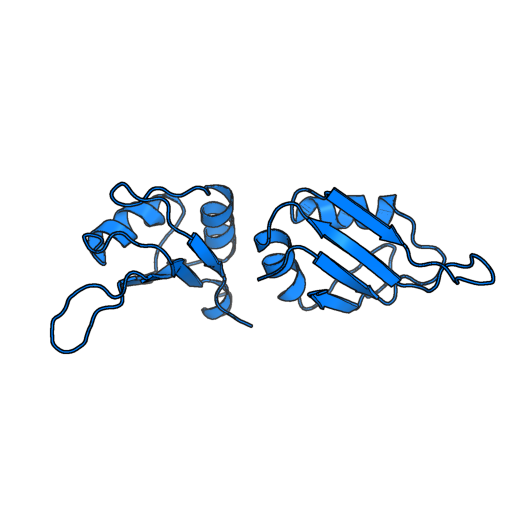licing, via spliceosome (P, IC)
  GO:0006405 RNA export from nucleus (P, IC)
  GO:0005634 nucleus (C, IDA)
  GO:0035198 miRNA binding (F, IDA)
  GO:1903936 cellular response to sodium arsenite (P, IDA)
  GO:0071013 catalytic step 2 spliceosome (C, IDA)
  GO:0005634 nucleus (C, EXP)
  GO:0005737 cytoplasm (C, EXP)
  GO:0005654 nucleoplasm (C, TAS)
  GO:0005829 cytosol (C, TAS)

Nearest PDB structures (foldseek):
  1l3k-assembly1_A  TM=1.006E+00  e=1.986E-36  Homo sapiens
  9hql-assembly1_A  TM=1.000E+00  e=4.236E-34  Homo sapiens
  9f5k-assembly1_A  TM=9.967E-01  e=1.223E-33  Homo sapiens
  9f4v-assembly1_A  TM=1.000E+00  e=3.530E-33  Homo sapiens
  9f7f-assembly1_A  TM=1.001E+00  e=4.256E-33  Homo sapiens

Foldseek 3Di:
DPPQLLQKKKKAQADQPDAQVQQCVQLCVQAAWPGGGFDADPPPRGTPRMIMTGHPDNVSVVSSVVPPQDQGPRTGIDIDRHPCAFFKKKKAFQAQPADPVQVCVQLCVLHAWDDKAFDADPPPRTGPGMIMTGHPGRSSQVVVQPDPFDATPNTTIDMDDDD

Organism: Homo sapiens (NCBI:txid9606)

Secondary structure (DSSP, 8-state):
---GGGGEEEEES--TT--HHHHHHHHGGGS-EEEEEEEE-TTT--EEEEEEEEESSHHHHHHHHHTPSPEETTEE-EEEEPP---SEEEEE--TTT--HHHHHHHHTTTS-EEEEEEEE-TTT--EEEEEEEEESSHHHHHHHHH-S--EETTEE-EEEE--

Sequence (163 aa):
KEPEQLRKLFIGGLSFETTDESLRSHFEQWGTLTDCVVMRDPNTKRSRGFGFVTYATVEEVDAAMNARPHKVDGRVVEPKRAVSTVKKIFVGGIKEDTEEHHLRDYFEQYGKIEVIEIMTDRGSGKKRGFAFVTFDDHDSVDKIVIQKYHTVNGHNCEVRKAL

Radius of gyration: 18.86 Å; Cα contacts (8 Å, |Δi|>4): 344; chains: 1; bounding box: 56×29×46 Å